Protein AF-A0A1X7V9N1-F1 (afdb_monomer_lite)

Organism: Amphimedon queenslandica (NCBI:txid400682)

Sequence (97 aa):
TNFPSATFLPKLHMLEDHIVPWMKRWRIGCGCMGEQGAESLHASFNNTERAYKNMRDRVDRLRVVLQNHHFKILPFTQSLEPPLLKKRKAKEDKETL

Radius of gyration: 23.99 Å; chains: 1; bounding box: 53×52×49 Å

pLDDT: mean 85.55, std 12.82, range [46.25, 96.62]

Foldseek 3Di:
DDPPVDDDDPVVCCVPPPQVVVCVVPVDHVVVVDCVVVVVVVVLLVVLLVVVVPDPDPVVSVVVSVVVVVLCPPPVNVVVDDPPDPPDPDPPPPDDD

Structure (mmCIF, N/CA/C/O backbone):
data_AF-A0A1X7V9N1-F1
#
_entry.id   AF-A0A1X7V9N1-F1
#
loop_
_atom_site.group_PDB
_atom_site.id
_atom_site.type_symbol
_atom_site.label_atom_id
_atom_site.label_alt_id
_atom_site.label_comp_id
_atom_site.label_asym_id
_atom_site.label_entity_id
_atom_site.label_seq_id
_atom_site.pdbx_PDB_ins_code
_atom_site.Cartn_x
_atom_site.Cartn_y
_atom_site.Cartn_z
_atom_site.occupancy
_atom_site.B_iso_or_equiv
_atom_site.auth_seq_id
_atom_site.auth_comp_id
_atom_site.auth_asym_id
_atom_site.auth_atom_id
_atom_site.pdbx_PDB_model_num
ATOM 1 N N . THR A 1 1 ? 37.620 -5.265 -12.192 1.00 56.03 1 THR A N 1
ATOM 2 C CA . THR A 1 1 ? 36.872 -6.084 -13.168 1.00 56.03 1 THR A CA 1
ATOM 3 C C . THR A 1 1 ? 36.609 -5.217 -14.374 1.00 56.03 1 THR A C 1
ATOM 5 O O . THR A 1 1 ? 35.847 -4.268 -14.270 1.00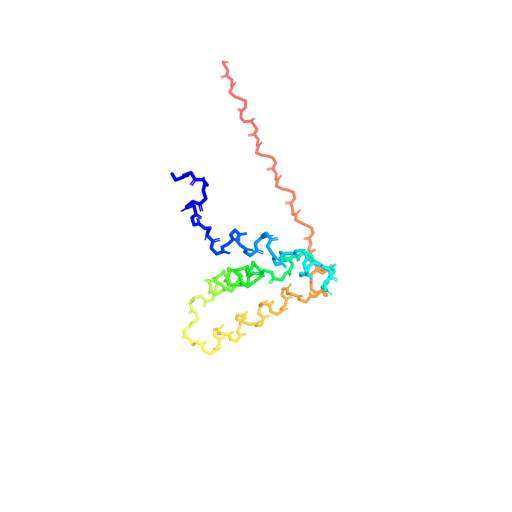 56.03 1 THR A O 1
ATOM 8 N N . ASN A 1 2 ? 37.317 -5.465 -15.473 1.00 70.94 2 ASN A N 1
ATOM 9 C CA . ASN A 1 2 ? 37.122 -4.726 -16.719 1.00 70.94 2 ASN A CA 1
ATOM 10 C C . ASN A 1 2 ? 36.165 -5.520 -17.609 1.00 70.94 2 ASN A C 1
ATOM 12 O O . ASN A 1 2 ? 36.168 -6.751 -17.578 1.00 70.94 2 ASN A O 1
ATOM 16 N N . PHE A 1 3 ? 35.355 -4.824 -18.403 1.00 65.12 3 PHE A N 1
ATOM 17 C CA . PHE A 1 3 ? 34.616 -5.470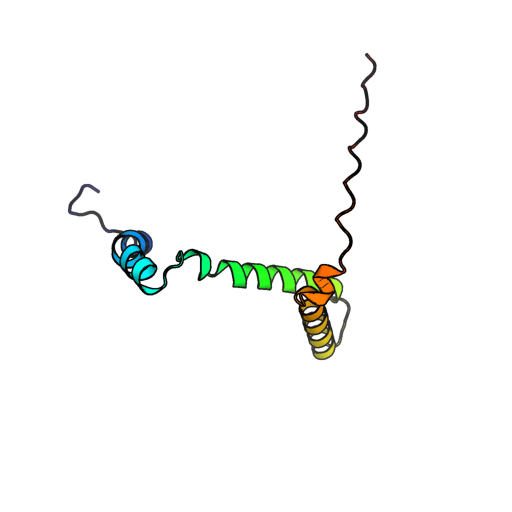 -19.485 1.00 65.12 3 PHE A CA 1
ATOM 18 C C . PHE A 1 3 ? 35.615 -6.232 -20.380 1.00 65.12 3 PHE A C 1
ATOM 20 O O . PHE A 1 3 ? 36.679 -5.676 -20.669 1.00 65.12 3 PHE A O 1
ATOM 27 N N . PRO A 1 4 ? 35.340 -7.490 -20.779 1.00 71.44 4 PRO A N 1
ATO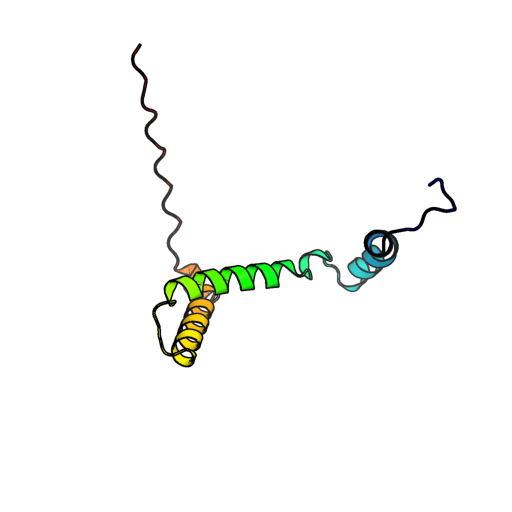M 28 C CA . PRO A 1 4 ? 34.034 -8.162 -20.794 1.00 71.44 4 PRO A CA 1
ATOM 29 C C . PRO A 1 4 ? 33.766 -9.165 -19.653 1.00 71.44 4 PRO A C 1
ATOM 31 O O . PRO A 1 4 ? 32.734 -9.824 -19.670 1.00 71.44 4 PRO A O 1
ATOM 34 N N . SER A 1 5 ? 34.644 -9.308 -18.655 1.00 79.88 5 SER A N 1
ATOM 35 C CA . SER A 1 5 ? 34.469 -10.304 -17.575 1.00 79.88 5 SER A CA 1
ATOM 36 C C . SER A 1 5 ? 33.619 -9.817 -16.396 1.00 79.88 5 SER A C 1
ATOM 38 O O . SER A 1 5 ? 33.535 -10.482 -15.363 1.00 79.88 5 SER A O 1
ATOM 40 N N . ALA A 1 6 ? 33.008 -8.639 -16.522 1.00 76.88 6 ALA A N 1
ATOM 41 C CA . ALA A 1 6 ? 32.139 -8.090 -15.497 1.00 76.88 6 ALA A CA 1
ATOM 42 C C . ALA A 1 6 ? 30.828 -8.886 -15.423 1.00 76.88 6 ALA A C 1
ATOM 44 O O . ALA A 1 6 ? 30.168 -9.117 -16.432 1.00 76.88 6 ALA A O 1
ATOM 45 N N . THR A 1 7 ? 30.440 -9.283 -14.214 1.00 80.19 7 THR A N 1
ATOM 46 C CA . THR A 1 7 ? 29.117 -9.842 -13.939 1.00 80.19 7 THR A CA 1
ATOM 47 C C . THR A 1 7 ? 28.163 -8.724 -13.529 1.00 80.19 7 THR A C 1
ATOM 49 O O . THR A 1 7 ? 28.528 -7.818 -12.777 1.00 80.19 7 THR A O 1
ATOM 52 N N . PHE A 1 8 ? 26.929 -8.773 -14.030 1.00 79.75 8 PHE A N 1
ATOM 53 C CA . PHE A 1 8 ? 25.901 -7.782 -13.714 1.00 79.75 8 PHE A CA 1
ATOM 54 C C . PHE A 1 8 ? 25.042 -8.268 -12.558 1.00 79.75 8 PHE A C 1
ATOM 56 O O . PHE A 1 8 ? 24.654 -9.435 -12.490 1.00 79.75 8 PHE A O 1
ATOM 63 N N . LEU A 1 9 ? 24.708 -7.354 -11.651 1.00 90.25 9 LEU A N 1
ATOM 64 C CA . LEU A 1 9 ? 23.739 -7.642 -10.603 1.00 90.25 9 LEU A CA 1
ATOM 65 C C . LEU A 1 9 ? 22.363 -7.896 -11.238 1.00 90.25 9 LEU A C 1
ATOM 67 O O . LEU A 1 9 ? 21.986 -7.152 -12.147 1.00 90.25 9 LEU A O 1
ATOM 71 N N . PRO A 1 10 ? 21.557 -8.843 -10.719 1.00 89.50 10 PRO A N 1
ATOM 72 C CA . PRO A 1 10 ? 20.205 -9.088 -11.225 1.00 89.50 10 PRO A CA 1
ATOM 73 C C . PRO A 1 10 ? 19.357 -7.814 -11.315 1.00 89.50 10 PRO A C 1
ATOM 75 O O . PRO A 1 10 ? 18.634 -7.612 -12.284 1.00 89.50 10 PRO A O 1
ATOM 78 N N . LYS A 1 11 ? 19.506 -6.897 -10.348 1.00 89.44 11 LYS A N 1
ATOM 79 C CA . LYS A 1 11 ? 18.826 -5.596 -10.364 1.00 89.44 11 LYS A CA 1
ATOM 80 C C . LYS A 1 11 ? 19.199 -4.746 -11.583 1.00 89.44 11 LYS A C 1
ATOM 82 O O . LYS A 1 11 ? 18.325 -4.096 -12.138 1.00 89.44 11 LYS A O 1
ATOM 87 N N . LEU A 1 12 ? 20.466 -4.747 -11.997 1.00 91.44 12 LEU A N 1
ATOM 88 C CA . LEU A 1 12 ? 20.918 -3.995 -13.170 1.00 91.44 12 LEU A CA 1
ATOM 89 C C . LEU A 1 12 ? 20.372 -4.610 -14.462 1.00 91.44 12 LEU A C 1
ATOM 91 O O . LEU A 1 12 ? 19.810 -3.880 -15.267 1.00 91.44 12 LEU A O 1
ATOM 95 N N . HIS A 1 13 ? 20.415 -5.939 -14.598 1.00 90.62 13 HIS A N 1
ATOM 96 C CA . HIS A 1 13 ? 19.812 -6.640 -15.740 1.00 90.62 13 HIS A CA 1
ATOM 97 C C . HIS A 1 13 ? 18.303 -6.367 -15.859 1.00 90.62 13 HIS A C 1
ATOM 99 O O . HIS A 1 13 ? 17.801 -6.077 -16.940 1.00 90.62 13 HIS A O 1
ATOM 105 N N . MET A 1 14 ? 17.574 -6.380 -14.737 1.00 91.25 14 MET A N 1
ATOM 106 C CA . MET A 1 14 ? 16.149 -6.029 -14.720 1.00 91.25 14 MET A CA 1
ATOM 107 C C . MET A 1 14 ? 15.897 -4.598 -15.210 1.00 91.25 14 MET A C 1
ATOM 109 O O . MET A 1 14 ? 14.931 -4.366 -15.937 1.00 91.25 14 MET A O 1
ATOM 113 N N . LEU A 1 15 ? 16.754 -3.647 -14.825 1.00 91.88 15 LEU A N 1
ATOM 114 C CA . LEU A 1 15 ? 16.637 -2.251 -15.243 1.00 91.88 15 LEU A CA 1
ATOM 115 C C . LEU A 1 15 ? 16.932 -2.057 -16.734 1.00 91.88 15 LEU A C 1
ATOM 117 O O . LEU A 1 15 ? 16.216 -1.303 -17.388 1.00 91.88 15 LEU A O 1
ATOM 121 N N . GLU A 1 16 ? 17.954 -2.731 -17.253 1.00 91.94 16 GLU A N 1
ATOM 122 C CA . GLU A 1 16 ? 18.402 -2.590 -18.639 1.00 91.94 16 GLU A CA 1
ATOM 123 C C . GLU A 1 16 ? 17.461 -3.299 -19.625 1.00 91.94 16 GLU A C 1
ATOM 125 O O . GLU A 1 16 ? 16.948 -2.668 -20.551 1.00 91.94 16 GLU A O 1
ATOM 130 N N . ASP A 1 17 ? 17.140 -4.571 -19.375 1.00 93.62 17 ASP A N 1
ATOM 131 C CA . ASP A 1 17 ? 16.474 -5.414 -20.374 1.00 93.62 17 ASP A CA 1
ATOM 132 C C . ASP A 1 17 ? 14.944 -5.445 -20.236 1.00 93.62 17 ASP A C 1
ATOM 134 O O . ASP A 1 17 ? 14.227 -5.645 -21.221 1.00 93.62 17 ASP A O 1
ATOM 138 N N . HIS A 1 18 ? 14.400 -5.223 -19.031 1.00 93.19 18 HIS A N 1
ATOM 139 C CA . HIS A 1 18 ? 12.981 -5.509 -18.751 1.00 93.19 18 HIS A CA 1
ATOM 140 C C . HIS A 1 18 ? 12.110 -4.269 -18.530 1.00 93.19 18 HIS A C 1
ATOM 142 O O . HIS A 1 18 ? 10.898 -4.321 -18.767 1.00 93.19 18 HIS A O 1
ATOM 148 N N . ILE A 1 19 ? 12.687 -3.127 -18.141 1.00 93.44 19 ILE A N 1
ATOM 149 C CA . ILE A 1 19 ? 11.910 -1.914 -17.830 1.00 93.44 19 ILE A CA 1
ATOM 150 C C . ILE A 1 19 ? 11.221 -1.323 -19.062 1.00 93.44 19 ILE A C 1
ATOM 152 O O . ILE A 1 19 ? 10.045 -0.956 -18.990 1.00 93.44 19 ILE A O 1
ATOM 156 N N . VAL A 1 20 ? 11.896 -1.252 -20.213 1.00 93.62 20 VAL A N 1
ATOM 157 C CA . VAL A 1 20 ? 11.288 -0.694 -21.434 1.00 93.62 20 VAL A CA 1
ATOM 158 C C . VAL A 1 20 ? 10.119 -1.559 -21.936 1.00 93.62 20 VAL A C 1
ATOM 160 O O . VAL A 1 20 ? 9.039 -0.999 -22.163 1.00 93.62 20 VAL A O 1
ATOM 163 N N . PRO A 1 21 ? 10.253 -2.896 -22.075 1.00 95.31 21 PRO A N 1
ATOM 164 C CA . PRO A 1 21 ? 9.114 -3.767 -22.374 1.00 95.31 21 PRO A CA 1
ATOM 165 C C . PRO A 1 21 ? 7.962 -3.632 -21.369 1.00 95.31 21 PRO A C 1
ATOM 167 O O . PRO A 1 21 ? 6.800 -3.551 -21.775 1.00 95.31 21 PRO A O 1
ATOM 170 N N . TRP A 1 22 ? 8.269 -3.550 -20.070 1.00 93.88 22 TRP A N 1
ATOM 171 C CA . TRP A 1 22 ? 7.272 -3.371 -19.013 1.00 93.88 22 TRP A CA 1
ATOM 172 C C . TRP A 1 22 ? 6.468 -2.079 -19.185 1.00 93.88 22 TRP A C 1
ATOM 174 O O . TRP A 1 22 ? 5.238 -2.118 -19.247 1.00 93.88 22 TRP A O 1
ATOM 184 N N . MET A 1 23 ? 7.147 -0.934 -19.313 1.00 94.44 23 MET A N 1
ATOM 185 C CA . MET A 1 23 ? 6.489 0.370 -19.459 1.00 94.44 23 MET A CA 1
ATOM 186 C C . MET A 1 23 ? 5.643 0.440 -20.732 1.00 94.44 23 MET A C 1
ATOM 188 O O . MET A 1 23 ? 4.553 1.011 -20.723 1.00 94.44 23 MET A O 1
ATOM 192 N N . LYS A 1 24 ? 6.102 -0.178 -21.828 1.00 95.81 24 LYS A N 1
ATOM 193 C CA . LYS A 1 24 ? 5.322 -0.271 -23.070 1.00 95.81 24 LYS A CA 1
ATOM 194 C C . LYS A 1 24 ? 4.046 -1.098 -22.893 1.00 95.81 24 LYS A C 1
ATOM 196 O O . LYS A 1 24 ? 3.019 -0.722 -23.453 1.00 95.81 24 LYS A O 1
ATOM 201 N N . ARG A 1 25 ? 4.101 -2.193 -22.126 1.00 95.88 25 ARG A N 1
ATOM 202 C CA . ARG A 1 25 ? 2.951 -3.072 -21.860 1.00 95.88 25 ARG A CA 1
ATOM 203 C C . ARG A 1 25 ? 1.925 -2.416 -20.940 1.00 95.88 25 ARG A C 1
ATOM 205 O O . ARG A 1 25 ? 0.747 -2.393 -21.272 1.00 95.88 25 ARG A O 1
ATOM 212 N N . TRP A 1 26 ? 2.371 -1.894 -19.802 1.00 93.94 26 TRP A N 1
ATOM 213 C CA . TRP A 1 26 ? 1.478 -1.459 -18.724 1.00 93.94 26 TRP A CA 1
ATOM 214 C C . TRP A 1 26 ? 1.176 0.037 -18.729 1.00 93.94 26 TRP A C 1
ATOM 216 O O . TRP A 1 26 ? 0.268 0.469 -18.029 1.00 93.94 26 TRP A O 1
ATOM 226 N N . ARG A 1 27 ? 1.924 0.831 -19.510 1.00 94.69 27 ARG A N 1
ATOM 227 C CA . ARG A 1 27 ? 1.761 2.292 -19.645 1.00 94.69 27 ARG A CA 1
ATOM 228 C C . ARG A 1 27 ? 1.854 3.069 -18.329 1.00 94.69 27 ARG A C 1
ATOM 230 O O . ARG A 1 27 ? 1.442 4.221 -18.264 1.00 94.69 27 ARG A O 1
ATOM 237 N N . ILE A 1 28 ? 2.455 2.459 -17.313 1.00 91.50 28 ILE A N 1
ATOM 238 C CA . ILE A 1 28 ? 2.746 3.067 -16.017 1.00 91.50 28 ILE A CA 1
ATOM 239 C C . ILE A 1 28 ? 4.190 2.763 -15.616 1.00 91.50 28 ILE A C 1
ATOM 241 O O . ILE A 1 28 ? 4.784 1.780 -16.073 1.00 91.50 28 ILE A O 1
ATOM 245 N N . GLY A 1 29 ? 4.760 3.605 -14.754 1.00 89.06 29 GLY A N 1
ATOM 246 C CA . GLY A 1 29 ? 6.079 3.355 -14.175 1.00 89.06 29 GLY A CA 1
ATOM 247 C C . GLY A 1 29 ? 6.059 2.126 -13.263 1.00 89.06 29 GLY A C 1
ATOM 248 O O . GLY A 1 29 ? 5.089 1.899 -12.542 1.00 89.06 29 GLY A O 1
ATOM 249 N N . CYS A 1 30 ? 7.141 1.341 -13.252 1.00 88.88 30 CYS A N 1
ATOM 250 C CA . CYS A 1 30 ? 7.250 0.150 -12.399 1.00 88.88 30 CYS A CA 1
ATOM 251 C C . CYS A 1 30 ? 7.108 0.471 -10.901 1.00 88.88 30 CYS A C 1
ATOM 253 O O . CYS A 1 30 ? 6.592 -0.349 -10.150 1.00 88.88 30 CYS A O 1
ATOM 255 N N . GLY A 1 31 ? 7.482 1.686 -10.476 1.00 87.06 31 GLY A N 1
ATOM 256 C CA . GLY A 1 31 ? 7.311 2.150 -9.096 1.00 87.06 31 GLY A CA 1
ATOM 257 C C . GLY A 1 31 ? 5.851 2.216 -8.635 1.00 87.06 31 GLY A C 1
ATOM 258 O O . GLY A 1 31 ? 5.585 2.020 -7.455 1.00 87.06 31 GLY A O 1
ATOM 259 N N . CYS A 1 32 ? 4.893 2.402 -9.550 1.00 86.62 32 CYS A N 1
ATOM 260 C CA . CYS A 1 32 ? 3.464 2.391 -9.221 1.00 86.62 32 CYS A CA 1
ATOM 261 C C . CYS A 1 32 ? 2.943 0.992 -8.849 1.00 86.62 32 CYS A C 1
ATOM 263 O O . CYS A 1 32 ? 1.885 0.888 -8.239 1.00 86.62 32 CYS A O 1
ATOM 265 N N . MET A 1 33 ? 3.671 -0.068 -9.216 1.00 85.38 33 MET A N 1
ATOM 266 C CA . MET A 1 33 ? 3.384 -1.456 -8.831 1.00 85.38 33 MET A CA 1
ATOM 267 C C . MET A 1 33 ? 4.431 -2.012 -7.852 1.00 85.38 33 MET A C 1
ATOM 269 O O . MET A 1 33 ? 4.558 -3.224 -7.700 1.00 85.38 33 MET A O 1
ATOM 273 N N . GLY A 1 34 ? 5.222 -1.135 -7.231 1.00 85.25 34 GLY A N 1
ATOM 274 C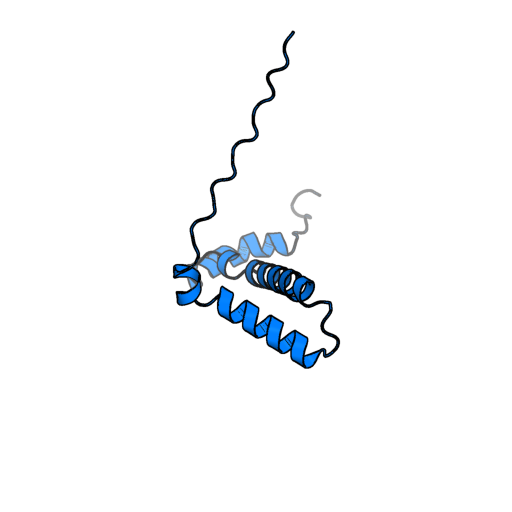 CA . GLY A 1 34 ? 6.233 -1.528 -6.260 1.00 85.25 34 GLY A CA 1
ATOM 275 C C . GLY A 1 34 ? 5.644 -1.891 -4.895 1.00 85.25 34 GLY A C 1
ATOM 276 O O . GLY A 1 34 ? 4.481 -1.636 -4.589 1.00 85.25 34 GLY A O 1
ATOM 277 N N . GLU A 1 35 ? 6.495 -2.434 -4.031 1.00 91.44 35 GLU A N 1
ATOM 278 C CA . GLU A 1 35 ? 6.119 -2.934 -2.700 1.00 91.44 35 GLU A CA 1
ATOM 279 C C . GLU A 1 35 ? 5.886 -1.821 -1.663 1.00 91.44 35 GLU A C 1
ATOM 281 O O . GLU A 1 35 ? 5.343 -2.070 -0.587 1.00 91.44 35 GLU A O 1
ATOM 286 N N . GLN A 1 36 ? 6.215 -0.567 -1.999 1.00 90.69 36 GLN A N 1
ATOM 287 C CA . GLN A 1 36 ? 6.131 0.576 -1.083 1.00 90.69 36 GLN A CA 1
ATOM 288 C C . GLN A 1 36 ? 4.719 0.779 -0.501 1.00 90.69 36 GLN A C 1
ATOM 290 O O . GLN A 1 36 ? 4.567 1.196 0.649 1.00 90.69 36 GLN A O 1
ATOM 295 N N . GLY A 1 37 ? 3.670 0.460 -1.269 1.00 89.75 37 GLY A N 1
ATOM 296 C CA . GLY A 1 37 ? 2.291 0.508 -0.776 1.00 89.75 37 GLY A CA 1
ATOM 297 C C . GLY A 1 37 ? 2.040 -0.481 0.368 1.00 89.75 37 GLY A C 1
ATOM 298 O O . GLY A 1 37 ? 1.427 -0.122 1.374 1.00 89.75 37 GLY A O 1
ATOM 299 N N . ALA A 1 38 ? 2.566 -1.703 0.256 1.00 91.31 38 ALA A N 1
ATOM 300 C CA . ALA A 1 38 ? 2.442 -2.726 1.291 1.00 91.31 38 ALA A CA 1
ATOM 301 C C . ALA A 1 38 ? 3.251 -2.360 2.545 1.00 91.31 38 ALA A C 1
ATOM 303 O O . ALA A 1 38 ? 2.743 -2.458 3.662 1.00 91.31 38 ALA A O 1
ATOM 304 N N . GLU A 1 39 ? 4.474 -1.853 2.378 1.00 94.69 39 GLU A N 1
ATOM 305 C CA . GLU A 1 39 ? 5.301 -1.371 3.492 1.00 94.69 39 GLU A CA 1
ATOM 306 C C . GLU A 1 39 ? 4.614 -0.237 4.273 1.00 94.69 39 GLU A C 1
ATOM 308 O O . GLU A 1 39 ? 4.596 -0.232 5.508 1.00 94.69 39 GLU A O 1
ATOM 313 N N . SER A 1 40 ? 3.979 0.702 3.562 1.00 91.31 40 SER A N 1
ATOM 314 C CA . SER A 1 40 ? 3.204 1.785 4.174 1.00 91.31 40 SER A CA 1
ATOM 315 C C . SER A 1 40 ? 2.000 1.260 4.966 1.00 91.31 40 SER A C 1
ATOM 317 O O . SER A 1 40 ? 1.751 1.707 6.093 1.00 91.31 40 SER A O 1
ATOM 319 N N . LEU A 1 41 ? 1.287 0.261 4.431 1.00 92.31 41 LEU A N 1
ATOM 320 C CA . LEU A 1 41 ? 0.196 -0.409 5.141 1.00 92.31 41 LEU A CA 1
ATOM 321 C C . LEU A 1 41 ? 0.692 -1.068 6.431 1.00 92.31 41 LEU A C 1
ATOM 323 O O . LEU A 1 41 ? 0.091 -0.852 7.484 1.00 92.31 41 LEU A O 1
ATOM 327 N N . HIS A 1 42 ? 1.812 -1.795 6.393 1.00 94.25 42 HIS A N 1
ATOM 328 C CA . HIS A 1 42 ? 2.405 -2.385 7.596 1.00 94.25 42 HIS A CA 1
ATOM 329 C C . HIS A 1 42 ? 2.704 -1.333 8.670 1.00 94.25 42 HIS A C 1
ATOM 331 O O . HIS A 1 42 ? 2.348 -1.516 9.836 1.00 94.25 42 HIS A O 1
ATOM 337 N N . ALA A 1 43 ? 3.297 -0.198 8.291 1.00 92.81 43 ALA A N 1
ATOM 338 C CA . ALA A 1 43 ? 3.543 0.902 9.221 1.00 92.81 43 ALA A CA 1
ATOM 339 C C . ALA A 1 43 ? 2.236 1.471 9.814 1.00 92.81 43 ALA A C 1
ATOM 341 O O . ALA A 1 43 ? 2.159 1.722 11.022 1.00 92.81 43 ALA A O 1
ATOM 342 N N . SER A 1 44 ? 1.194 1.626 8.989 1.00 92.06 44 SER A N 1
ATOM 343 C CA . SER A 1 44 ? -0.136 2.091 9.409 1.00 92.06 44 SER A CA 1
ATOM 344 C C . SER A 1 44 ? -0.785 1.150 10.431 1.00 92.06 44 SER A C 1
ATOM 346 O O . SER A 1 44 ? -1.281 1.601 11.472 1.00 92.06 44 SER A O 1
ATOM 348 N N . PHE A 1 45 ? -0.722 -0.162 10.191 1.00 93.44 45 PHE A N 1
ATOM 349 C CA . PHE A 1 45 ? -1.241 -1.171 11.114 1.00 93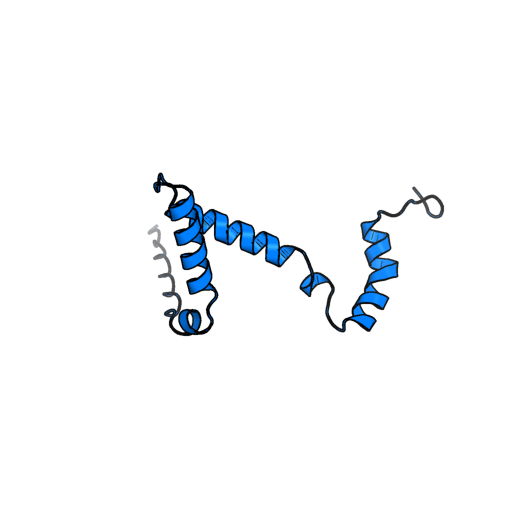.44 45 PHE A CA 1
ATOM 350 C C . PHE A 1 45 ? -0.450 -1.224 12.418 1.00 93.44 45 PHE A C 1
ATOM 352 O O . PHE A 1 45 ? -1.063 -1.183 13.481 1.00 93.44 45 PHE A O 1
ATOM 359 N N . ASN A 1 46 ? 0.883 -1.197 12.366 1.00 92.19 46 ASN A N 1
ATOM 360 C CA . ASN A 1 46 ? 1.726 -1.170 13.565 1.00 92.19 46 ASN A CA 1
ATOM 361 C C . ASN A 1 46 ? 1.429 0.049 14.453 1.00 92.19 46 ASN A C 1
ATOM 363 O O . ASN A 1 46 ? 1.394 -0.050 15.680 1.00 92.19 46 ASN A O 1
ATOM 367 N N . ASN A 1 47 ? 1.196 1.215 13.846 1.00 90.19 47 ASN A N 1
ATOM 368 C CA . ASN A 1 47 ? 0.812 2.418 14.585 1.00 90.19 47 ASN A CA 1
ATOM 369 C C . ASN A 1 47 ? -0.597 2.321 15.171 1.00 90.19 47 ASN A C 1
ATOM 371 O O . ASN A 1 47 ? -0.816 2.747 16.303 1.00 90.19 47 ASN A O 1
ATOM 375 N N . THR A 1 48 ? -1.540 1.747 14.428 1.00 89.06 48 THR A N 1
ATOM 376 C CA . THR A 1 48 ? -2.917 1.565 14.898 1.00 89.06 48 THR A CA 1
ATOM 377 C C . THR A 1 48 ? -2.968 0.546 16.039 1.00 89.06 48 THR A C 1
ATOM 379 O O . THR A 1 48 ? -3.571 0.821 17.070 1.00 89.06 48 THR A O 1
ATOM 382 N N . GLU A 1 49 ? -2.264 -0.582 15.930 1.00 91.81 49 GLU A N 1
ATOM 383 C CA . GLU A 1 49 ? -2.211 -1.604 16.981 1.00 91.81 49 GLU A CA 1
ATOM 384 C C . GLU A 1 49 ? -1.604 -1.065 18.285 1.00 91.81 49 GLU A C 1
ATOM 386 O O . GLU A 1 49 ? -2.093 -1.390 19.368 1.00 91.81 49 GLU A O 1
ATOM 391 N N . ARG A 1 50 ? -0.600 -0.175 18.207 1.00 92.00 50 ARG A N 1
ATOM 392 C CA . ARG A 1 50 ? -0.019 0.484 19.392 1.00 92.00 50 ARG A CA 1
ATOM 393 C C . ARG A 1 50 ? -1.070 1.193 20.252 1.00 92.00 50 ARG A C 1
ATOM 395 O O . ARG A 1 50 ? -0.974 1.116 21.476 1.00 92.00 50 ARG A O 1
ATOM 402 N N . ALA A 1 51 ? -2.076 1.823 19.644 1.00 90.44 51 ALA A N 1
ATOM 403 C CA . ALA A 1 51 ? -3.157 2.495 20.371 1.00 90.44 51 ALA A CA 1
ATOM 404 C C . ALA A 1 51 ? -4.069 1.513 21.131 1.00 90.44 51 ALA A C 1
ATOM 406 O O . ALA A 1 51 ? -4.646 1.867 22.156 1.00 90.44 51 ALA A O 1
ATOM 407 N N . TYR A 1 52 ? -4.154 0.265 20.667 1.00 92.56 52 TYR A N 1
ATOM 408 C CA . TYR A 1 52 ? -5.019 -0.780 21.221 1.00 92.56 52 TYR A CA 1
ATOM 409 C C . TYR A 1 52 ? -4.246 -1.875 21.971 1.00 92.56 52 TYR A C 1
ATOM 411 O O . TYR A 1 52 ? -4.812 -2.911 22.320 1.00 92.56 52 TYR A O 1
ATOM 419 N N . LYS A 1 53 ? -2.958 -1.652 22.272 1.00 91.25 53 LYS A N 1
ATOM 420 C CA . LYS A 1 53 ? -2.066 -2.623 22.934 1.00 91.25 53 LYS A CA 1
ATOM 421 C C . LYS A 1 53 ? -2.635 -3.191 24.242 1.00 91.25 53 LYS A C 1
ATOM 423 O O . LYS A 1 53 ? -2.358 -4.340 24.576 1.00 91.25 53 LYS A O 1
ATOM 428 N N . ASN A 1 54 ? -3.422 -2.401 24.970 1.00 94.12 54 ASN A N 1
ATOM 429 C CA . ASN A 1 54 ? -3.979 -2.787 26.269 1.00 94.12 54 ASN A CA 1
ATOM 430 C C . ASN A 1 54 ? -5.215 -3.703 26.168 1.00 94.12 54 ASN A C 1
ATOM 432 O O . ASN A 1 54 ? -5.676 -4.212 27.189 1.00 94.12 54 ASN A O 1
ATOM 436 N N . MET A 1 55 ? -5.745 -3.946 24.964 1.00 95.19 55 MET A N 1
ATOM 437 C CA . MET A 1 55 ? -6.815 -4.923 24.751 1.00 95.19 55 MET A CA 1
ATOM 438 C C . MET A 1 55 ? -6.264 -6.344 24.909 1.00 95.19 55 MET A C 1
ATOM 440 O O . MET A 1 55 ? -5.366 -6.763 24.170 1.00 95.19 55 MET A O 1
ATOM 444 N N . ARG A 1 56 ? -6.798 -7.071 25.899 1.00 93.38 56 ARG A N 1
ATOM 445 C CA . ARG A 1 56 ? -6.372 -8.438 26.240 1.00 93.38 56 ARG A CA 1
ATOM 446 C C . ARG A 1 56 ? -6.850 -9.462 25.216 1.00 93.38 56 ARG A C 1
ATOM 448 O O . ARG A 1 56 ? -6.074 -10.337 24.840 1.00 93.38 56 ARG A O 1
ATOM 455 N N . ASP A 1 57 ? -8.102 -9.340 24.775 1.00 96.62 57 ASP A N 1
ATOM 456 C CA . ASP A 1 57 ? -8.651 -10.217 23.747 1.00 96.62 57 ASP A CA 1
ATOM 457 C C . ASP A 1 57 ? -8.066 -9.866 22.373 1.00 96.62 57 ASP A C 1
ATOM 459 O O . ASP A 1 57 ? -8.104 -8.717 21.924 1.00 96.62 57 ASP A O 1
ATOM 463 N N . ARG A 1 58 ? -7.471 -10.865 21.717 1.00 93.94 58 ARG A N 1
ATOM 464 C CA . ARG A 1 58 ? -6.759 -10.670 20.448 1.00 93.94 58 ARG A CA 1
ATOM 465 C C . ARG A 1 58 ? -7.710 -10.520 19.266 1.00 93.94 58 ARG A C 1
ATOM 467 O O . ARG A 1 58 ? -7.370 -9.809 18.322 1.00 93.94 58 ARG A O 1
ATOM 474 N N . VAL A 1 59 ? -8.862 -11.185 19.304 1.00 96.19 59 VAL A N 1
ATOM 475 C CA . VAL A 1 59 ? -9.844 -11.165 18.214 1.00 96.19 59 VAL A CA 1
ATOM 476 C C . VAL A 1 59 ? -10.534 -9.808 18.184 1.00 96.19 59 VAL A C 1
ATOM 478 O O . VAL A 1 59 ? -10.587 -9.168 17.134 1.00 96.19 59 VAL A O 1
ATOM 481 N N . ASP A 1 60 ? -10.954 -9.312 19.344 1.00 95.69 60 ASP A N 1
ATOM 482 C CA . ASP A 1 60 ? -11.528 -7.979 19.494 1.00 95.69 60 ASP A CA 1
ATOM 483 C C . ASP A 1 60 ? -10.513 -6.894 19.139 1.00 95.69 60 ASP A C 1
ATOM 485 O O . ASP A 1 60 ? -10.849 -5.942 18.430 1.00 95.69 60 ASP A O 1
ATOM 489 N N . ARG A 1 61 ? -9.247 -7.048 19.557 1.00 95.19 61 ARG A N 1
ATOM 490 C CA . ARG A 1 61 ? -8.186 -6.107 19.173 1.00 95.19 61 ARG A CA 1
ATOM 491 C C . ARG A 1 61 ? -8.031 -6.038 17.659 1.00 95.19 61 ARG A C 1
ATOM 493 O O . ARG A 1 61 ? -8.006 -4.943 17.101 1.00 95.19 61 ARG A O 1
ATOM 500 N N . LEU A 1 62 ? -7.959 -7.188 16.991 1.00 94.88 62 LEU A N 1
ATOM 501 C CA . LEU A 1 62 ? -7.853 -7.241 15.536 1.00 94.88 62 LEU A CA 1
ATOM 502 C C . LEU A 1 62 ? -9.075 -6.599 14.866 1.00 94.88 62 LEU A C 1
ATOM 504 O O . LEU A 1 62 ? -8.916 -5.803 13.942 1.00 94.88 62 LEU A O 1
ATOM 508 N N . ARG A 1 63 ? -10.284 -6.884 15.361 1.00 96.12 63 ARG A N 1
ATOM 509 C CA . ARG A 1 63 ? -11.530 -6.305 14.846 1.00 96.12 63 ARG A CA 1
ATOM 510 C C . ARG A 1 63 ? -11.512 -4.779 14.901 1.00 96.12 63 ARG A C 1
ATOM 512 O O . ARG A 1 63 ? -11.814 -4.134 13.899 1.00 96.12 63 ARG A O 1
ATOM 519 N N . VAL A 1 64 ? -11.122 -4.206 16.039 1.00 95.44 64 VAL A N 1
ATOM 520 C CA . VAL A 1 64 ? -11.048 -2.749 16.224 1.00 95.44 64 VAL A CA 1
ATOM 521 C C . VAL A 1 64 ? -9.956 -2.131 15.348 1.00 95.44 64 VAL A C 1
ATOM 523 O O . VAL A 1 64 ? -10.192 -1.097 14.726 1.00 95.44 64 VAL A O 1
ATOM 526 N N . VAL A 1 65 ? -8.787 -2.771 15.235 1.00 95.44 65 VAL A N 1
ATOM 527 C CA . VAL A 1 65 ? -7.701 -2.314 14.352 1.00 95.44 65 VAL A CA 1
ATOM 528 C C . VAL A 1 65 ? -8.157 -2.273 12.889 1.00 95.44 65 VAL A C 1
ATOM 530 O O . VAL A 1 65 ? -7.937 -1.267 12.211 1.00 95.44 65 VAL A O 1
ATOM 533 N N . LEU A 1 66 ? -8.837 -3.322 12.413 1.00 94.94 66 LEU A N 1
ATOM 534 C CA . LEU A 1 66 ? -9.369 -3.386 11.049 1.00 94.94 66 LEU A CA 1
ATOM 535 C C . LEU A 1 66 ? -10.453 -2.332 10.807 1.00 94.94 66 LEU A C 1
ATOM 537 O O . LEU A 1 66 ? -10.413 -1.641 9.790 1.00 94.94 66 LEU A O 1
ATOM 541 N N . GLN A 1 67 ? -11.386 -2.161 11.747 1.00 94.75 67 GLN A N 1
ATOM 542 C CA . GLN A 1 67 ? -12.419 -1.126 11.657 1.00 94.75 67 GLN A CA 1
ATOM 543 C C . GLN A 1 67 ? -11.811 0.280 11.622 1.00 94.75 67 GLN A C 1
ATOM 545 O O . GLN A 1 67 ? -12.189 1.091 10.779 1.00 94.75 67 GLN A O 1
ATOM 550 N N . ASN A 1 68 ? -10.833 0.568 12.485 1.00 93.19 68 ASN A N 1
ATOM 551 C CA . ASN A 1 68 ? -10.161 1.867 12.512 1.00 93.19 68 ASN A CA 1
ATOM 552 C C . ASN A 1 68 ? -9.437 2.156 11.191 1.00 93.19 68 ASN A C 1
ATOM 554 O O . ASN A 1 68 ? -9.567 3.250 10.642 1.00 93.19 68 ASN A O 1
ATOM 558 N N . HIS A 1 69 ? -8.710 1.168 10.659 1.00 92.69 69 HIS A N 1
ATOM 559 C CA . HIS A 1 69 ? -8.049 1.303 9.366 1.00 92.69 69 HIS A CA 1
ATOM 560 C C . HIS A 1 69 ? -9.063 1.539 8.238 1.00 92.69 69 HIS A C 1
ATOM 562 O O . HIS A 1 69 ? -8.868 2.445 7.432 1.00 92.69 69 HIS A O 1
ATOM 568 N N . HIS A 1 70 ? -10.174 0.794 8.223 1.00 92.31 70 HIS A N 1
ATOM 569 C CA . HIS A 1 70 ? -11.244 0.970 7.243 1.00 92.31 70 HIS A CA 1
ATOM 570 C C . HIS A 1 70 ? -11.805 2.398 7.252 1.00 92.31 70 HIS A C 1
ATOM 572 O O . HIS A 1 70 ? -11.881 3.030 6.202 1.00 92.31 70 HIS A O 1
ATOM 578 N N . PHE A 1 71 ? -12.117 2.956 8.426 1.00 91.44 71 PHE A N 1
ATOM 579 C CA . PHE A 1 71 ? -12.633 4.325 8.513 1.00 91.44 71 PHE A CA 1
ATOM 580 C C . PHE A 1 71 ? -11.662 5.378 7.978 1.00 91.44 71 PHE A C 1
ATOM 582 O O . PHE A 1 71 ? -12.118 6.352 7.383 1.00 91.44 71 PHE A O 1
ATOM 589 N N . LYS A 1 72 ? -10.349 5.178 8.148 1.00 87.94 72 LYS A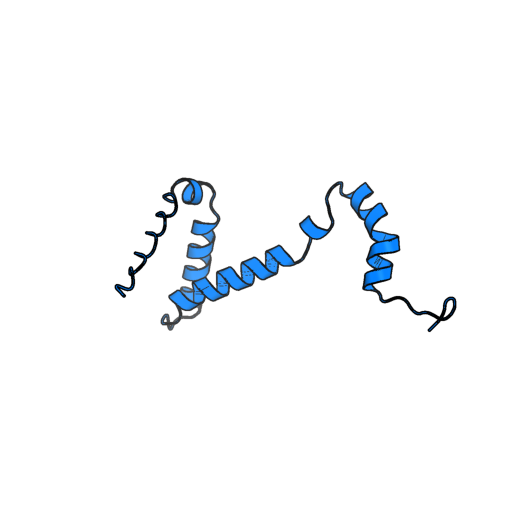 N 1
ATOM 590 C CA . LYS A 1 72 ? -9.317 6.097 7.643 1.00 87.94 72 LYS A CA 1
ATOM 591 C C . LYS A 1 72 ? -9.199 6.101 6.122 1.00 87.94 72 LYS A C 1
ATOM 593 O O . LYS A 1 72 ? -8.909 7.145 5.553 1.00 87.94 72 LYS A O 1
ATOM 598 N N . ILE A 1 73 ? -9.375 4.950 5.474 1.00 89.62 73 ILE A N 1
ATOM 599 C CA . ILE A 1 73 ? -9.213 4.835 4.015 1.00 89.62 73 ILE A CA 1
ATOM 600 C C . ILE A 1 73 ? -10.480 5.207 3.239 1.00 89.62 73 ILE A C 1
ATOM 602 O O . ILE A 1 73 ? -10.417 5.387 2.025 1.00 89.62 73 ILE A O 1
ATOM 606 N N . LEU A 1 74 ? -11.633 5.294 3.909 1.00 91.44 74 LEU A N 1
ATOM 607 C CA . LEU A 1 74 ? -12.883 5.683 3.267 1.00 91.44 74 LEU A CA 1
ATOM 608 C C . LEU A 1 74 ? -12.792 7.138 2.766 1.00 91.44 74 LEU A C 1
ATOM 610 O O . LEU A 1 74 ? -12.632 8.047 3.588 1.00 91.44 74 LEU A O 1
ATOM 614 N N . PRO A 1 75 ? -12.982 7.392 1.454 1.00 90.19 75 PRO A N 1
ATOM 615 C CA . PRO A 1 75 ? -12.883 8.741 0.891 1.00 90.19 75 PRO A CA 1
ATOM 616 C C . PRO A 1 75 ? -13.849 9.736 1.542 1.00 90.19 75 PRO A C 1
ATOM 618 O O . PRO A 1 75 ? -13.515 10.902 1.738 1.00 90.19 75 PRO A O 1
ATOM 621 N N . PHE A 1 76 ? -15.038 9.258 1.925 1.00 91.38 76 PHE A N 1
ATOM 622 C CA . PHE A 1 76 ? -16.036 10.064 2.619 1.00 91.38 76 PHE A CA 1
ATOM 623 C C . PHE A 1 76 ? -15.500 10.608 3.949 1.00 91.38 76 PHE A C 1
ATOM 625 O O . PHE A 1 76 ? -15.519 11.815 4.166 1.00 91.38 76 PHE A O 1
ATOM 632 N N . THR A 1 77 ? -14.953 9.748 4.811 1.00 88.62 77 THR A N 1
ATOM 633 C CA . THR A 1 77 ? -14.376 10.167 6.096 1.00 88.62 77 THR A CA 1
ATOM 634 C C . THR A 1 77 ? -13.202 11.119 5.900 1.00 88.62 77 THR A C 1
ATOM 636 O O . THR A 1 77 ? -13.096 12.112 6.613 1.00 88.62 77 THR A O 1
ATOM 639 N N . GLN A 1 78 ? -12.348 10.853 4.908 1.00 84.75 78 GLN A N 1
ATOM 640 C CA . GLN A 1 78 ? -11.189 11.695 4.618 1.00 84.75 78 GLN A CA 1
ATOM 641 C C . GLN A 1 78 ? -11.599 13.110 4.187 1.00 84.75 78 GLN A C 1
ATOM 643 O O . GLN A 1 78 ? -10.946 14.081 4.557 1.00 84.75 78 GLN A O 1
ATOM 648 N N . SER A 1 79 ? -12.717 13.246 3.467 1.00 87.69 79 SER A N 1
ATOM 649 C CA . SER A 1 79 ? -13.253 14.557 3.076 1.00 87.69 79 SER A CA 1
ATOM 650 C C . SER A 1 79 ? -13.776 15.394 4.251 1.00 87.69 79 SER A C 1
ATOM 652 O O . SER A 1 79 ? -13.916 16.609 4.125 1.00 87.69 79 SER A O 1
ATOM 654 N N . LEU A 1 80 ? -14.052 14.755 5.392 1.00 89.00 80 LEU A N 1
ATOM 655 C CA . LEU A 1 80 ? -14.522 15.401 6.617 1.00 89.00 80 LEU A CA 1
ATOM 656 C C . LEU A 1 80 ? -13.378 15.770 7.572 1.00 89.00 80 LEU A C 1
ATOM 658 O O . LEU A 1 80 ? -13.624 16.423 8.587 1.00 89.00 80 LEU A O 1
ATOM 662 N N . GLU A 1 81 ? -12.143 15.342 7.289 1.00 82.44 81 GLU A N 1
ATOM 663 C CA . GLU A 1 81 ? -11.006 15.616 8.163 1.00 82.44 81 GLU A CA 1
ATOM 664 C C . GLU A 1 81 ? -10.658 17.116 8.117 1.00 82.44 81 GLU A C 1
ATOM 666 O O . GLU A 1 81 ? -10.450 17.678 7.036 1.00 82.44 81 GLU A O 1
ATOM 671 N N . PRO A 1 82 ? -10.610 17.809 9.271 1.00 85.00 82 PRO A N 1
ATOM 672 C CA . PRO A 1 82 ? -10.292 19.226 9.289 1.00 85.00 82 PRO A CA 1
ATOM 673 C C . PRO A 1 82 ? -8.852 19.457 8.806 1.00 85.00 82 PRO A C 1
ATOM 675 O O . PRO A 1 82 ? -7.969 18.628 9.051 1.00 85.00 82 PRO A O 1
ATOM 678 N N . PRO A 1 83 ? -8.567 20.604 8.164 1.00 80.88 83 PRO A N 1
ATOM 679 C CA . PRO A 1 83 ? -7.216 20.921 7.733 1.00 80.88 83 PRO A CA 1
ATOM 680 C C . PRO A 1 83 ? -6.270 20.941 8.934 1.00 80.88 83 PRO A C 1
ATOM 682 O O . PRO A 1 83 ? -6.620 21.427 10.014 1.00 80.88 83 PRO A O 1
ATOM 685 N N . LEU A 1 84 ? -5.049 20.439 8.729 1.00 78.75 84 LEU A N 1
ATOM 686 C CA . LEU A 1 84 ? -4.027 20.414 9.770 1.00 78.75 84 LEU A CA 1
ATOM 687 C C . LEU A 1 84 ? -3.856 21.816 10.363 1.00 78.75 84 LEU A C 1
ATOM 689 O O . LEU A 1 84 ? -3.573 22.782 9.648 1.00 78.75 84 LEU A O 1
ATOM 693 N N . LEU A 1 85 ? -4.009 21.922 11.685 1.00 79.56 85 LEU A N 1
ATOM 694 C CA . LEU A 1 85 ? -3.751 23.169 12.394 1.00 79.56 85 LEU A CA 1
ATOM 695 C C . LEU A 1 85 ? -2.310 23.598 12.095 1.00 79.56 85 LEU A C 1
ATOM 697 O O . LEU A 1 85 ? -1.363 22.851 12.356 1.00 79.56 85 LEU A O 1
ATOM 701 N N . LYS A 1 86 ? -2.137 24.803 11.533 1.00 74.81 86 LYS A N 1
ATOM 702 C CA . LYS A 1 86 ? -0.805 25.373 11.294 1.00 74.81 86 LYS A CA 1
ATOM 703 C C . LYS A 1 86 ? -0.043 25.351 12.616 1.00 74.81 86 LYS A C 1
ATOM 705 O O . LYS A 1 86 ? -0.477 25.973 13.587 1.00 74.81 86 LYS A O 1
ATOM 710 N N . LYS A 1 87 ? 1.091 24.643 12.659 1.00 69.31 87 LYS A N 1
ATOM 711 C CA . LYS A 1 87 ? 1.983 24.670 13.824 1.00 69.31 87 LYS A CA 1
ATOM 712 C C . LYS A 1 87 ? 2.312 26.133 14.126 1.00 69.31 87 LYS A C 1
ATOM 714 O O . LYS A 1 87 ? 2.786 26.852 13.245 1.00 69.31 87 LYS A O 1
ATOM 719 N N . ARG A 1 88 ? 2.029 26.583 15.353 1.00 63.44 88 ARG A N 1
ATOM 720 C CA . ARG A 1 88 ? 2.479 27.898 15.826 1.00 63.44 88 ARG A CA 1
ATOM 721 C C . ARG A 1 88 ? 3.997 27.948 15.646 1.00 63.44 88 ARG A C 1
ATOM 723 O O . ARG A 1 88 ? 4.683 27.037 16.106 1.00 63.44 88 ARG A O 1
ATOM 730 N N . LYS A 1 89 ? 4.508 28.972 14.952 1.00 58.81 89 LYS A N 1
ATOM 731 C CA . LYS A 1 89 ? 5.953 29.227 14.907 1.00 58.81 89 LYS A CA 1
ATOM 732 C C . LYS A 1 89 ? 6.433 29.361 16.353 1.00 58.81 89 LYS A C 1
ATOM 734 O O . LYS A 1 89 ? 5.802 30.084 17.127 1.00 58.81 89 LYS A O 1
ATOM 739 N N . ALA A 1 90 ? 7.483 28.628 16.716 1.00 63.84 90 ALA A N 1
ATOM 740 C CA . ALA A 1 90 ? 8.140 28.825 17.999 1.00 63.84 90 ALA A CA 1
ATOM 741 C C . ALA A 1 90 ? 8.561 30.298 18.089 1.00 63.84 90 ALA A C 1
ATOM 743 O O . ALA A 1 90 ? 9.031 30.868 17.103 1.00 63.84 90 ALA A O 1
ATOM 744 N N . LYS A 1 91 ? 8.290 30.928 19.233 1.00 54.62 91 LYS A N 1
ATOM 745 C CA . LYS A 1 91 ? 8.716 32.298 19.514 1.00 54.62 91 LYS A CA 1
ATOM 746 C C . LYS A 1 91 ? 10.246 32.277 19.483 1.00 54.62 91 LYS A C 1
ATOM 748 O O . LYS A 1 91 ? 10.838 31.504 20.224 1.00 54.62 91 LYS A O 1
ATOM 753 N N . GLU A 1 92 ? 10.863 33.042 18.587 1.00 54.00 92 GLU A N 1
ATOM 754 C CA . GLU A 1 92 ? 12.299 33.311 18.665 1.00 54.00 92 GLU A CA 1
ATOM 755 C C . GLU A 1 92 ? 12.535 34.063 19.975 1.00 54.00 92 GLU A C 1
ATOM 757 O O . GLU A 1 92 ? 12.113 35.216 20.123 1.00 54.00 92 GLU A O 1
ATOM 762 N N . ASP A 1 93 ? 13.139 33.384 20.946 1.00 53.41 93 ASP A N 1
ATOM 763 C CA . ASP A 1 93 ? 13.670 34.020 22.140 1.00 53.41 93 ASP A CA 1
ATOM 764 C C . ASP A 1 93 ? 14.810 34.930 21.677 1.00 53.41 93 ASP A C 1
ATOM 766 O O . ASP A 1 93 ? 15.889 34.479 21.299 1.00 53.41 93 ASP A O 1
ATOM 770 N N . LYS A 1 94 ? 14.530 36.233 21.609 1.00 49.44 94 LYS A N 1
ATOM 771 C CA . LYS A 1 94 ? 15.559 37.246 21.395 1.00 49.44 94 LYS A CA 1
ATOM 772 C C . LYS A 1 94 ? 16.456 37.248 22.629 1.00 49.44 94 LYS A C 1
ATOM 774 O O . LYS A 1 94 ? 16.076 37.817 23.650 1.00 49.44 94 LYS A O 1
ATOM 779 N N . GLU A 1 95 ? 17.618 36.611 22.521 1.00 51.09 95 GLU A N 1
ATOM 780 C CA . GLU A 1 95 ? 18.755 36.838 23.412 1.00 51.09 95 GLU A CA 1
ATOM 781 C C . GLU A 1 95 ? 19.071 38.340 23.420 1.00 51.09 95 GLU A C 1
ATOM 783 O O . GLU A 1 95 ? 19.515 38.925 22.431 1.00 51.09 95 GLU A O 1
ATOM 788 N N . THR A 1 96 ? 18.758 38.982 24.539 1.00 46.25 96 THR A N 1
ATOM 789 C CA . THR A 1 96 ? 19.291 40.284 24.928 1.00 46.25 96 THR A CA 1
ATOM 790 C C . THR A 1 96 ? 20.768 40.121 25.276 1.00 46.25 96 THR A C 1
ATOM 792 O O . THR A 1 96 ? 21.086 39.425 26.241 1.00 46.25 96 THR A O 1
ATOM 795 N N . LEU A 1 97 ? 21.629 40.751 24.468 1.00 49.03 97 LEU A N 1
ATOM 796 C CA . LEU A 1 97 ? 22.996 41.150 24.830 1.00 49.03 97 LEU A CA 1
ATOM 797 C C . LEU A 1 97 ? 22.990 42.155 25.987 1.00 49.03 97 LEU A C 1
ATOM 799 O O . LEU A 1 97 ? 22.050 42.985 26.029 1.00 49.03 97 LEU A O 1
#

Secondary structure (DSSP, 8-state):
--TTSPPPPHHHHIIIIIHHHHHHHHSS-GGGGSTHHHHHHHHHHHHHHHHTTT---HHHHHHHHHHHHHHHH-HHHHHTSPPPPPPPPPP------